Protein AF-M0B2T7-F1 (afdb_monomer)

Radius of g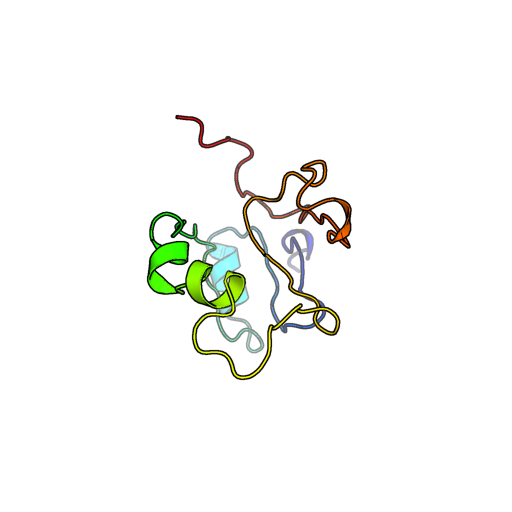yration: 21.01 Å; Cα contacts (8 Å, |Δi|>4): 49; chains: 1; bounding box: 55×37×48 Å

Structure (mmCIF, N/CA/C/O backbone):
data_AF-M0B2T7-F1
#
_entry.id   AF-M0B2T7-F1
#
loop_
_atom_site.group_PDB
_atom_site.id
_atom_site.type_symbol
_atom_site.label_atom_id
_atom_site.label_alt_id
_atom_site.label_comp_id
_atom_site.label_asym_id
_atom_site.label_entity_id
_atom_site.label_seq_id
_atom_site.pdbx_PDB_ins_code
_atom_site.Cartn_x
_atom_site.Cartn_y
_atom_site.Cartn_z
_atom_site.occupancy
_atom_site.B_iso_or_equiv
_atom_site.auth_seq_id
_atom_site.auth_comp_id
_atom_site.auth_asym_id
_atom_site.auth_atom_id
_atom_site.pdbx_PDB_model_num
ATOM 1 N N . MET A 1 1 ? -26.758 -2.356 21.563 1.00 39.41 1 MET A N 1
ATOM 2 C CA . MET A 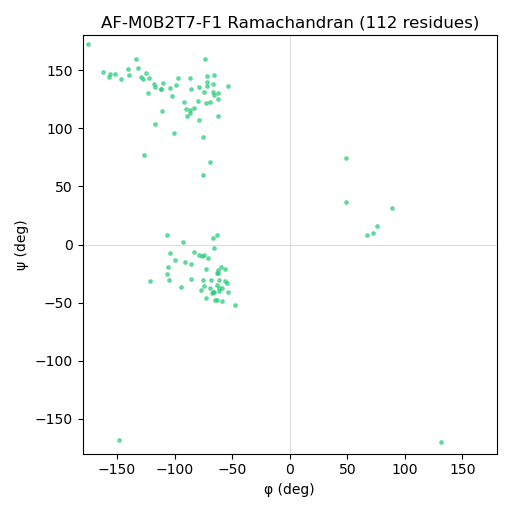1 1 ? -26.258 -2.895 20.285 1.00 39.41 1 MET A CA 1
ATOM 3 C C . MET A 1 1 ? -25.496 -1.759 19.635 1.00 39.41 1 MET A C 1
ATOM 5 O O . MET A 1 1 ? -26.128 -0.770 19.292 1.00 39.41 1 MET A O 1
ATOM 9 N N . LEU A 1 2 ? -24.162 -1.816 19.632 1.00 44.12 2 LEU A N 1
ATOM 10 C CA . LEU A 1 2 ? -23.356 -0.845 18.888 1.00 44.12 2 LEU A CA 1
ATOM 11 C C . LEU A 1 2 ? -23.725 -1.011 17.414 1.00 44.12 2 LEU A C 1
ATOM 13 O O . LEU A 1 2 ? -23.732 -2.147 16.934 1.00 44.12 2 LEU A O 1
ATOM 17 N N . SER A 1 3 ? -24.129 0.065 16.735 1.00 42.06 3 SER A N 1
ATOM 18 C CA . SER A 1 3 ? -24.291 -0.037 15.291 1.00 42.06 3 SER A CA 1
ATOM 19 C C . SER A 1 3 ? -22.904 -0.257 14.695 1.00 42.06 3 SER A C 1
ATOM 21 O O . SER A 1 3 ? -21.913 0.323 15.139 1.00 42.06 3 SER A O 1
ATOM 23 N N . LEU A 1 4 ? -22.826 -1.158 13.720 1.00 46.94 4 LEU A N 1
ATOM 24 C CA . LEU A 1 4 ? -21.609 -1.440 12.958 1.00 46.94 4 LEU A CA 1
ATOM 25 C C . LEU A 1 4 ? -21.175 -0.247 12.086 1.00 46.94 4 LEU A C 1
ATOM 27 O O . LEU A 1 4 ? -20.191 -0.358 11.367 1.00 46.94 4 LEU A O 1
ATOM 31 N N . ASP A 1 5 ? -21.853 0.899 12.197 1.00 45.59 5 ASP A N 1
ATOM 32 C CA . ASP A 1 5 ? -21.568 2.142 11.474 1.00 45.59 5 ASP A CA 1
ATOM 33 C C . ASP A 1 5 ? -20.212 2.769 11.859 1.00 45.59 5 ASP A C 1
ATOM 35 O O . ASP A 1 5 ? -19.822 3.783 11.293 1.00 45.59 5 ASP A O 1
ATOM 39 N N . ALA A 1 6 ? -19.490 2.182 12.821 1.00 52.50 6 ALA A N 1
ATOM 40 C CA . ALA A 1 6 ? -18.137 2.581 13.200 1.00 52.50 6 ALA A CA 1
ATOM 41 C C . ALA A 1 6 ? -17.029 1.838 12.424 1.00 52.50 6 ALA A C 1
ATOM 43 O O . ALA A 1 6 ? -15.872 2.255 12.464 1.00 52.50 6 ALA A O 1
ATOM 44 N N . LEU A 1 7 ? -17.344 0.733 11.733 1.00 56.00 7 LEU A N 1
ATOM 45 C CA . LEU A 1 7 ? -16.354 -0.012 10.953 1.00 56.00 7 LEU A CA 1
ATOM 46 C C . LEU A 1 7 ? -16.195 0.643 9.577 1.00 56.00 7 LEU A C 1
ATOM 48 O O . LEU A 1 7 ? -17.148 0.688 8.803 1.00 56.00 7 LEU A O 1
ATOM 52 N N . VAL A 1 8 ? -14.996 1.139 9.268 1.00 68.94 8 VAL A N 1
ATOM 53 C CA . VAL A 1 8 ? -14.737 1.807 7.982 1.00 68.94 8 VAL A CA 1
ATOM 54 C C . VAL A 1 8 ? -14.369 0.785 6.904 1.00 68.94 8 VAL A C 1
ATOM 56 O O . VAL A 1 8 ? -14.715 0.969 5.739 1.00 68.94 8 VAL A O 1
ATOM 59 N N . GLY A 1 9 ? -13.759 -0.342 7.283 1.00 76.75 9 GLY A N 1
ATOM 60 C CA . GLY A 1 9 ? -13.575 -1.471 6.377 1.00 76.75 9 GLY A CA 1
ATOM 61 C C . GLY A 1 9 ? -12.955 -2.707 7.022 1.00 76.75 9 GLY A C 1
ATOM 62 O O . GLY A 1 9 ? -12.510 -2.695 8.171 1.00 76.75 9 GLY A O 1
ATOM 63 N N . GLN A 1 10 ? -12.931 -3.794 6.255 1.00 83.25 10 GLN A N 1
ATOM 64 C CA . GLN A 1 10 ? -12.277 -5.051 6.607 1.00 83.25 10 GLN A CA 1
ATOM 65 C C . GLN A 1 10 ? -11.415 -5.532 5.444 1.00 83.25 10 GLN A C 1
ATOM 67 O O . GLN A 1 10 ? -11.715 -5.245 4.285 1.00 83.25 10 GLN A O 1
ATOM 72 N N . PHE A 1 11 ? -10.361 -6.279 5.749 1.00 82.94 11 PHE A N 1
ATOM 73 C CA . PHE A 1 11 ? -9.574 -6.951 4.725 1.00 82.94 11 PHE A CA 1
ATOM 74 C C . PHE A 1 11 ? -10.218 -8.301 4.389 1.00 82.94 11 PHE A C 1
ATOM 76 O O . PHE A 1 11 ? -10.541 -9.074 5.284 1.00 82.94 11 PHE A O 1
ATOM 83 N N . ASP A 1 12 ? -10.357 -8.620 3.101 1.00 84.25 12 ASP A N 1
ATOM 84 C CA . ASP A 1 12 ? -10.950 -9.900 2.677 1.00 84.25 12 ASP A CA 1
ATOM 85 C C . ASP A 1 12 ? -10.062 -11.108 3.014 1.00 84.25 12 ASP A C 1
ATOM 87 O O . ASP A 1 12 ? -10.548 -12.214 3.245 1.00 84.25 12 ASP A O 1
ATOM 91 N N . VAL A 1 13 ? -8.742 -10.902 3.015 1.00 90.12 13 VAL A N 1
ATOM 92 C CA . VAL A 1 13 ? -7.744 -11.976 3.162 1.00 90.12 13 VAL A CA 1
ATOM 93 C C . VAL A 1 13 ? -7.105 -11.984 4.550 1.00 90.12 13 VAL A C 1
ATOM 95 O O . VAL A 1 13 ? -6.704 -13.037 5.044 1.00 90.12 13 VAL A O 1
ATOM 98 N N . LEU A 1 14 ? -6.994 -10.818 5.189 1.00 87.44 14 LEU A N 1
ATOM 99 C CA . LEU A 1 14 ? -6.403 -10.694 6.517 1.00 87.44 14 LEU A CA 1
ATOM 100 C C . LEU A 1 14 ? -7.522 -10.644 7.560 1.00 87.44 14 LEU A C 1
ATOM 102 O O . LEU A 1 14 ? -8.488 -9.918 7.352 1.00 87.44 14 LEU A O 1
ATOM 106 N N . PRO A 1 15 ? -7.398 -11.343 8.703 1.00 91.38 15 PRO A N 1
ATOM 107 C CA . PRO A 1 15 ? -8.366 -11.266 9.796 1.00 91.38 15 PRO A CA 1
ATOM 108 C C . PRO A 1 15 ? -8.191 -9.947 10.567 1.00 91.38 15 PRO A C 1
ATOM 110 O O . PRO A 1 15 ? -7.848 -9.933 11.749 1.00 91.38 15 PRO A O 1
ATOM 113 N N . MET A 1 16 ? -8.349 -8.830 9.860 1.00 88.75 16 MET A N 1
ATOM 114 C CA . MET A 1 16 ? -8.135 -7.475 10.341 1.00 88.75 16 MET A CA 1
ATOM 115 C C . MET A 1 16 ? -9.226 -6.560 9.793 1.00 88.75 16 MET A C 1
ATOM 117 O O . MET A 1 16 ? -9.682 -6.706 8.657 1.00 88.75 16 MET A O 1
ATOM 121 N N . ALA A 1 17 ? -9.596 -5.578 10.601 1.00 87.94 17 ALA A N 1
ATOM 122 C CA . ALA A 1 17 ? -10.506 -4.511 10.230 1.00 87.94 17 ALA A CA 1
ATOM 123 C C . ALA A 1 17 ? -9.939 -3.168 10.685 1.00 87.94 17 ALA A C 1
ATOM 125 O O . ALA A 1 17 ? -9.085 -3.121 11.574 1.00 87.94 17 ALA A O 1
ATOM 126 N N . TYR A 1 18 ? -10.415 -2.089 10.072 1.00 85.00 18 TYR A N 1
ATOM 127 C CA . TYR A 1 18 ? -10.056 -0.721 10.421 1.00 85.00 18 TYR A CA 1
ATOM 128 C C . TYR A 1 18 ? -11.316 0.125 10.619 1.00 85.00 18 TYR A C 1
ATOM 130 O O . TYR A 1 18 ? -12.348 -0.072 9.971 1.00 85.00 18 TYR A O 1
ATOM 138 N N . ALA A 1 19 ? -11.244 1.041 11.578 1.00 84.81 19 ALA A N 1
ATOM 139 C CA . ALA A 1 19 ? -12.388 1.782 12.082 1.00 84.81 19 ALA A CA 1
ATOM 140 C C . ALA A 1 19 ? -11.935 3.103 12.710 1.00 84.81 19 ALA A C 1
ATOM 142 O O . ALA A 1 19 ? -10.882 3.152 13.348 1.00 84.81 19 ALA A O 1
ATOM 143 N N . GLU A 1 20 ? -12.758 4.143 12.591 1.00 84.88 20 GLU A N 1
ATOM 144 C CA . GLU A 1 20 ? -12.641 5.328 13.438 1.00 84.88 20 GLU A CA 1
ATOM 145 C C . GLU A 1 20 ? -13.442 5.089 14.718 1.00 84.88 20 GLU A C 1
ATOM 147 O O . GLU A 1 20 ? -14.663 4.930 14.691 1.00 84.88 20 GLU A O 1
ATOM 152 N N . LEU A 1 21 ? -12.753 5.039 15.857 1.00 83.75 21 LEU A N 1
ATOM 153 C CA . LEU A 1 21 ? -13.358 4.737 17.150 1.00 83.75 21 LEU A CA 1
ATOM 154 C C . LEU A 1 21 ? -13.000 5.809 18.175 1.00 83.75 21 LEU A C 1
ATOM 156 O O . LEU A 1 21 ? -11.873 6.295 18.23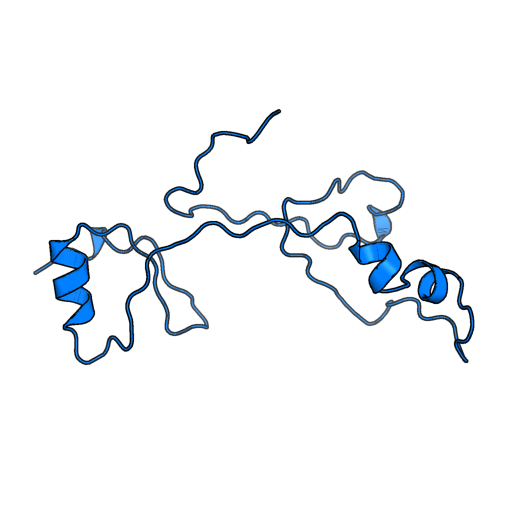6 1.00 83.75 21 LEU A O 1
ATOM 160 N N . THR A 1 22 ? -13.957 6.135 19.041 1.00 87.81 22 THR A N 1
ATOM 161 C CA . THR A 1 22 ? -13.675 6.922 20.247 1.00 87.81 22 THR A CA 1
ATOM 162 C C . THR A 1 22 ? -12.939 6.063 21.278 1.00 87.81 22 THR A C 1
ATOM 164 O O . THR A 1 22 ? -13.035 4.837 21.253 1.00 87.81 22 THR A O 1
ATOM 167 N N . GLY A 1 23 ? -12.254 6.692 22.240 1.00 89.38 23 GLY A N 1
ATOM 168 C CA . GLY A 1 23 ? -11.547 5.983 23.321 1.00 89.38 23 GLY A CA 1
ATOM 169 C C . GLY A 1 23 ? -12.380 4.885 24.011 1.00 89.38 23 GLY A C 1
ATOM 170 O O . GLY A 1 23 ? -11.945 3.735 24.035 1.00 89.38 23 GLY A O 1
ATOM 171 N N . PRO A 1 24 ? -13.611 5.169 24.481 1.00 92.88 24 PRO A N 1
ATOM 172 C CA . PRO A 1 24 ? -14.465 4.144 25.092 1.00 92.88 24 PRO A CA 1
ATOM 173 C C . PRO A 1 24 ? -14.839 2.984 24.152 1.00 92.88 24 PRO A C 1
ATOM 175 O O . PRO A 1 24 ? -15.032 1.849 24.597 1.00 92.88 24 PRO A O 1
ATOM 178 N N . LEU A 1 25 ? -14.946 3.241 22.844 1.00 90.44 25 LEU A N 1
ATOM 179 C CA . LEU A 1 25 ? -15.215 2.194 21.856 1.00 90.44 25 LEU A CA 1
ATOM 180 C C . LEU A 1 25 ? -13.983 1.324 21.603 1.00 90.44 25 LEU A C 1
ATOM 182 O O . LEU A 1 25 ? -14.135 0.113 21.460 1.00 90.44 25 LEU A O 1
ATOM 186 N N . ILE A 1 26 ? -12.781 1.907 21.620 1.00 90.88 26 ILE A N 1
ATOM 187 C CA . ILE A 1 26 ? -11.519 1.156 21.551 1.00 90.88 26 ILE A CA 1
ATOM 188 C C . ILE A 1 26 ? -11.433 0.169 22.717 1.00 90.88 26 ILE A C 1
ATOM 190 O O . ILE A 1 26 ? -11.186 -1.014 22.493 1.00 90.88 26 ILE A O 1
ATOM 194 N N . GLU A 1 27 ? -11.701 0.622 23.945 1.00 94.31 27 GLU A N 1
ATOM 195 C CA . GLU A 1 27 ? -11.703 -0.246 25.132 1.00 94.31 27 GLU A CA 1
ATOM 196 C C . GLU A 1 27 ? -12.749 -1.363 25.025 1.00 94.31 27 GLU A C 1
ATOM 198 O O . GLU A 1 27 ? -12.478 -2.513 25.372 1.00 94.31 27 GLU A O 1
ATOM 203 N N . THR A 1 28 ? -13.931 -1.043 24.491 1.00 94.19 28 THR A N 1
ATOM 204 C CA . THR A 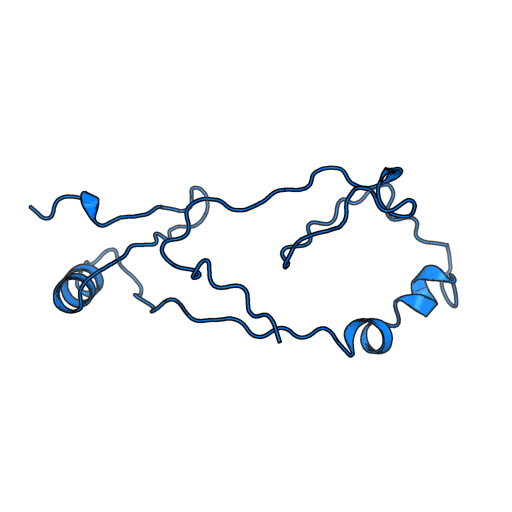1 28 ? -15.000 -2.026 24.274 1.00 94.19 28 THR A CA 1
ATOM 205 C C . THR A 1 28 ? -14.577 -3.111 23.282 1.00 94.19 28 THR A C 1
ATOM 207 O O . THR A 1 28 ? -14.753 -4.293 23.571 1.00 94.19 28 THR A O 1
ATOM 210 N N . VAL A 1 29 ? -14.010 -2.726 22.133 1.00 92.56 29 VAL A N 1
ATOM 211 C CA . VAL A 1 29 ? -13.545 -3.662 21.092 1.00 92.56 29 VAL A CA 1
ATOM 212 C C . VAL A 1 29 ? -12.360 -4.490 21.588 1.00 92.56 29 VAL A C 1
ATOM 214 O O . VAL A 1 29 ? -12.326 -5.699 21.378 1.00 92.56 29 VAL A O 1
ATOM 217 N N . ALA A 1 30 ? -11.420 -3.873 22.307 1.00 94.12 30 ALA A N 1
ATOM 218 C CA . ALA A 1 30 ? -10.279 -4.569 22.902 1.00 94.12 30 ALA A CA 1
ATOM 219 C C . ALA A 1 30 ? -10.692 -5.624 23.948 1.00 94.12 30 ALA A C 1
ATOM 221 O O . ALA A 1 30 ? -9.923 -6.539 24.229 1.00 94.12 30 ALA A O 1
ATOM 222 N N . GLY A 1 31 ? -11.896 -5.507 24.520 1.00 96.19 31 GLY A N 1
ATOM 223 C CA . GLY A 1 31 ? -12.459 -6.476 25.459 1.00 96.19 31 GLY A CA 1
ATOM 224 C C . GLY A 1 31 ? -13.135 -7.692 24.815 1.00 96.19 31 GLY A C 1
ATOM 225 O O . GLY A 1 31 ? -13.551 -8.596 25.543 1.00 96.19 31 GLY A O 1
ATOM 226 N N . TRP A 1 32 ? -13.290 -7.738 23.488 1.00 95.56 32 TRP A N 1
ATOM 227 C CA . TRP A 1 32 ? -13.904 -8.882 22.807 1.00 95.56 32 TRP A CA 1
ATOM 228 C C . TRP A 1 32 ? -12.971 -10.091 22.814 1.00 95.56 32 TRP A C 1
ATOM 230 O O . TRP A 1 32 ? -11.786 -9.975 22.512 1.00 95.56 32 TRP A O 1
ATOM 240 N N . SER A 1 33 ? -13.512 -11.275 23.105 1.00 97.12 33 SER A N 1
ATOM 241 C CA . SER A 1 33 ? -12.728 -12.517 23.166 1.00 97.12 33 SER A CA 1
ATOM 242 C C . SER A 1 33 ? -12.072 -12.899 21.836 1.00 97.12 33 SER A C 1
ATOM 244 O O . SER A 1 33 ? -11.069 -13.609 21.809 1.00 97.12 33 SER A O 1
ATOM 246 N N . GLU A 1 34 ? -12.642 -12.424 20.736 1.00 93.81 34 GLU A N 1
ATOM 247 C CA . GLU A 1 34 ? -12.225 -12.655 19.361 1.00 93.81 34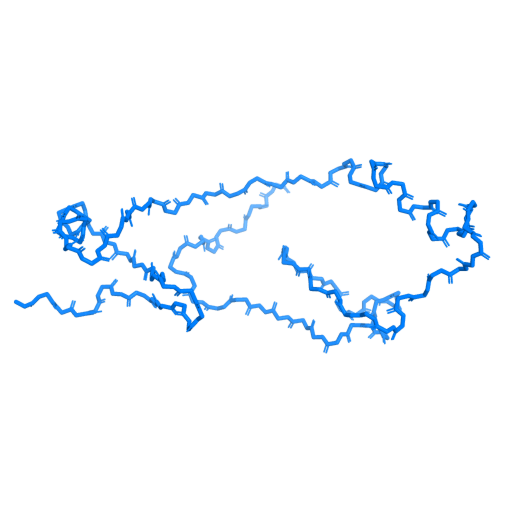 GLU A CA 1
ATOM 248 C C . GLU A 1 34 ? -11.145 -11.662 18.903 1.00 93.81 34 GLU A C 1
ATOM 250 O O . GLU A 1 34 ? -10.467 -11.906 17.902 1.00 93.81 34 GLU A O 1
ATOM 255 N N . VAL A 1 35 ? -10.960 -10.549 19.622 1.00 95.00 35 VAL A N 1
ATOM 256 C CA . VAL A 1 35 ? -9.992 -9.506 19.271 1.00 95.00 35 VAL A CA 1
ATOM 257 C C . VAL A 1 35 ? -8.655 -9.806 19.931 1.00 95.00 35 VAL A C 1
ATOM 259 O O . VAL A 1 35 ? -8.507 -9.804 21.149 1.00 95.00 35 VAL A O 1
ATOM 262 N N . ARG A 1 36 ? -7.636 -10.040 19.100 1.00 95.81 36 ARG A N 1
ATOM 263 C CA . ARG A 1 36 ? -6.275 -10.310 19.578 1.00 95.81 36 ARG A CA 1
ATOM 264 C C . ARG A 1 36 ? -5.539 -9.048 20.027 1.00 95.81 36 ARG A C 1
ATOM 266 O O . ARG A 1 36 ? -4.743 -9.111 20.959 1.00 95.81 36 ARG A O 1
ATOM 273 N N . TYR A 1 37 ? -5.717 -7.945 19.306 1.00 93.94 37 TYR A N 1
ATOM 274 C CA . TYR A 1 37 ? -4.995 -6.696 19.529 1.00 93.94 37 TYR A CA 1
ATOM 275 C C . TYR A 1 37 ? -5.718 -5.532 18.847 1.00 93.94 37 TYR A C 1
ATOM 277 O O . TYR A 1 37 ? -6.326 -5.718 17.794 1.00 93.94 37 TYR A O 1
ATOM 285 N N . VAL A 1 38 ? -5.608 -4.339 19.433 1.00 92.62 38 VAL A N 1
ATOM 286 C CA . VAL A 1 38 ? -6.034 -3.072 18.830 1.00 92.62 38 VAL A CA 1
ATOM 287 C C . VAL A 1 38 ? -4.824 -2.143 18.790 1.00 92.62 38 VAL A C 1
ATOM 289 O O . VAL A 1 38 ? -4.138 -1.982 19.799 1.00 92.62 38 VAL A O 1
ATOM 292 N N . SER A 1 39 ? -4.565 -1.543 17.629 1.00 90.38 39 SER A N 1
ATOM 293 C CA . SER A 1 39 ? -3.481 -0.581 17.423 1.00 90.38 39 SER A CA 1
ATOM 294 C C . SER A 1 39 ? -4.019 0.721 16.858 1.00 90.38 39 SER A C 1
ATOM 296 O O . SER A 1 39 ? -4.974 0.706 16.083 1.00 90.38 39 SER A O 1
ATOM 298 N N . ALA A 1 40 ? -3.382 1.831 17.221 1.00 86.00 40 ALA A N 1
ATOM 299 C CA . ALA A 1 40 ? -3.601 3.090 16.528 1.00 86.00 40 ALA A CA 1
ATOM 300 C C . ALA A 1 40 ? -2.954 3.029 15.137 1.00 86.00 40 ALA A C 1
ATOM 302 O O . ALA A 1 40 ? -1.889 2.432 14.973 1.00 86.00 40 ALA A O 1
ATOM 303 N N . ASN A 1 41 ? -3.586 3.671 14.153 1.00 82.75 41 ASN A N 1
ATOM 304 C CA . ASN A 1 41 ? -2.920 3.937 12.884 1.00 82.75 41 ASN A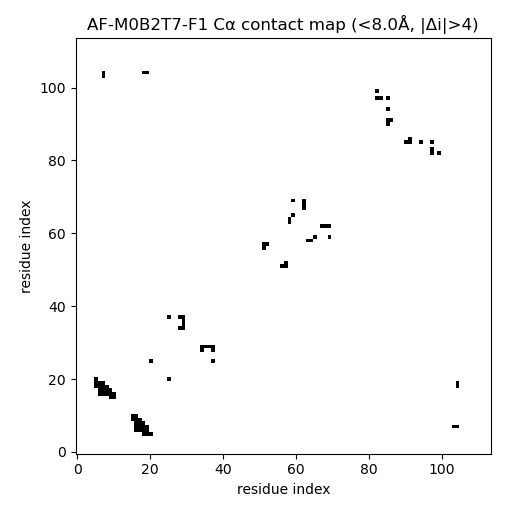 CA 1
ATOM 305 C C . ASN A 1 41 ? -1.754 4.911 13.123 1.00 82.75 41 ASN A C 1
ATOM 307 O O . ASN A 1 41 ? -1.848 5.780 13.994 1.00 82.75 41 ASN A O 1
ATOM 311 N N . TYR A 1 42 ? -0.667 4.763 12.375 1.00 77.75 42 TYR A N 1
ATOM 312 C CA . TYR A 1 42 ? 0.511 5.616 12.503 1.00 77.75 42 TYR A CA 1
ATOM 313 C C . TYR A 1 42 ? 1.091 5.942 11.130 1.00 77.75 42 TYR A C 1
ATOM 315 O O . TYR A 1 42 ? 0.957 5.168 10.182 1.00 77.75 42 TYR A O 1
ATOM 323 N N . GLU A 1 43 ? 1.721 7.109 11.032 1.00 78.50 43 GLU A N 1
ATOM 324 C CA . GLU A 1 43 ? 2.392 7.545 9.813 1.00 78.50 43 GLU A CA 1
ATOM 325 C C . GLU A 1 43 ? 3.670 6.734 9.586 1.00 78.50 43 GLU A C 1
ATOM 327 O O . GLU A 1 43 ? 4.411 6.426 10.522 1.00 78.50 43 GLU A O 1
ATOM 332 N N . LEU A 1 44 ? 3.911 6.377 8.325 1.00 78.12 44 LEU A N 1
ATOM 333 C CA . LEU A 1 44 ? 5.136 5.719 7.889 1.00 78.12 44 LEU A CA 1
ATOM 334 C C . LEU A 1 44 ? 6.100 6.759 7.320 1.00 78.12 44 LEU A C 1
ATOM 336 O O . LEU A 1 44 ? 5.685 7.697 6.643 1.00 78.12 44 LEU A O 1
ATOM 340 N N . GLU A 1 45 ? 7.391 6.569 7.575 1.00 76.50 45 GLU A N 1
ATOM 341 C CA . GLU A 1 45 ? 8.448 7.436 7.056 1.00 76.50 45 GLU A CA 1
ATOM 342 C C . GLU A 1 45 ? 8.907 6.981 5.664 1.00 76.50 45 GLU A C 1
ATOM 344 O O . GLU A 1 45 ? 9.011 5.785 5.379 1.00 76.50 45 GLU A O 1
ATOM 349 N N . TYR A 1 46 ? 9.218 7.947 4.796 1.00 72.81 46 TYR A N 1
ATOM 350 C CA . TYR A 1 46 ? 9.832 7.679 3.497 1.00 72.81 46 TYR A CA 1
ATOM 351 C C . TYR A 1 46 ? 11.335 7.425 3.645 1.00 72.81 46 TYR A C 1
ATOM 353 O O . TYR A 1 46 ? 12.052 8.187 4.294 1.00 72.81 46 TYR A O 1
ATOM 361 N N . HIS A 1 47 ? 11.834 6.400 2.956 1.00 72.06 47 HIS A N 1
ATOM 362 C CA . HIS A 1 47 ? 13.259 6.071 2.896 1.00 72.06 47 HIS A CA 1
ATOM 363 C C . HIS A 1 47 ? 13.711 5.969 1.431 1.00 72.06 47 HIS A C 1
ATOM 365 O O . HIS A 1 47 ? 13.843 4.868 0.901 1.00 72.06 47 HIS A O 1
ATOM 371 N N . ASN A 1 48 ? 13.906 7.112 0.760 1.00 69.69 48 ASN A N 1
ATOM 372 C CA . ASN A 1 48 ? 14.118 7.147 -0.698 1.00 69.69 48 ASN A CA 1
ATOM 373 C C . ASN A 1 48 ? 15.551 7.453 -1.173 1.00 69.69 48 ASN A C 1
ATOM 375 O O . ASN A 1 48 ? 15.914 7.018 -2.265 1.00 69.69 48 ASN A O 1
ATOM 379 N N . ASP A 1 49 ? 16.386 8.144 -0.395 1.00 65.81 49 ASP A N 1
ATOM 380 C CA . ASP A 1 49 ? 17.593 8.764 -0.975 1.00 65.81 49 ASP A CA 1
ATOM 381 C C . ASP A 1 49 ? 18.738 7.780 -1.296 1.00 65.81 49 ASP A C 1
ATOM 383 O O . ASP A 1 49 ? 19.443 7.962 -2.291 1.00 65.81 49 ASP A O 1
ATOM 387 N N . ASP A 1 50 ? 18.884 6.685 -0.542 1.00 69.00 50 ASP A N 1
ATOM 388 C CA . ASP A 1 50 ? 20.051 5.789 -0.664 1.00 69.00 50 ASP A CA 1
ATOM 389 C C . ASP A 1 50 ? 19.766 4.468 -1.406 1.00 69.00 50 ASP A C 1
ATOM 391 O O . ASP A 1 50 ? 20.681 3.721 -1.774 1.00 69.00 50 ASP A O 1
ATOM 395 N N . ALA A 1 51 ? 18.496 4.187 -1.720 1.00 75.69 51 ALA A N 1
ATOM 396 C CA . ALA A 1 51 ? 18.057 2.863 -2.165 1.00 75.69 51 ALA A CA 1
ATOM 397 C C . ALA A 1 51 ? 18.767 2.380 -3.440 1.00 75.69 51 ALA A C 1
ATOM 399 O O . ALA A 1 51 ? 19.105 1.201 -3.567 1.00 75.69 51 ALA A O 1
ATOM 400 N N . ARG A 1 52 ? 19.041 3.272 -4.401 1.00 78.25 52 ARG A N 1
ATOM 401 C CA . ARG A 1 52 ? 19.694 2.891 -5.668 1.00 78.25 52 ARG A CA 1
ATOM 402 C C . ARG A 1 52 ? 21.160 2.494 -5.473 1.00 78.25 52 ARG A C 1
ATOM 404 O O . ARG A 1 52 ? 21.632 1.576 -6.152 1.00 78.25 52 ARG A O 1
ATOM 411 N N . ALA A 1 53 ? 21.868 3.182 -4.577 1.00 78.19 53 ALA A N 1
ATOM 412 C CA . ALA A 1 53 ? 23.256 2.877 -4.250 1.00 78.19 53 ALA A CA 1
ATOM 413 C C . ALA A 1 53 ? 23.343 1.585 -3.426 1.00 78.19 53 ALA A C 1
ATOM 415 O O . ALA A 1 53 ? 24.108 0.682 -3.785 1.00 78.19 53 ALA A O 1
ATOM 416 N N . ASP A 1 54 ? 22.492 1.453 -2.410 1.00 81.00 54 ASP A N 1
ATOM 417 C CA . ASP A 1 54 ? 22.475 0.310 -1.493 1.00 81.00 54 ASP A CA 1
ATOM 418 C C . ASP A 1 54 ? 22.082 -0.997 -2.185 1.00 81.00 54 ASP A C 1
ATOM 420 O O . ASP A 1 54 ? 22.705 -2.041 -1.977 1.00 81.00 54 ASP A O 1
ATOM 424 N N . THR A 1 55 ? 21.096 -0.943 -3.083 1.00 77.38 55 THR A N 1
ATOM 425 C CA . THR A 1 55 ? 20.660 -2.116 -3.863 1.00 77.38 55 THR A CA 1
ATOM 426 C C . THR A 1 55 ? 21.577 -2.430 -5.043 1.00 77.38 55 THR A C 1
ATOM 428 O O . THR A 1 55 ? 21.412 -3.467 -5.688 1.00 77.38 55 THR A O 1
ATOM 431 N N . ARG A 1 56 ? 22.538 -1.546 -5.359 1.00 81.06 56 ARG A N 1
ATOM 432 C CA . ARG A 1 56 ? 23.394 -1.629 -6.556 1.00 81.06 56 ARG A CA 1
ATOM 433 C C . ARG A 1 56 ? 22.587 -1.862 -7.837 1.00 81.06 56 ARG A C 1
ATOM 435 O O . ARG A 1 56 ? 23.044 -2.556 -8.749 1.00 81.06 56 ARG A O 1
ATOM 442 N N . ALA A 1 57 ? 21.401 -1.259 -7.935 1.00 80.44 57 ALA A N 1
ATOM 443 C CA . ALA A 1 57 ? 20.485 -1.469 -9.057 1.00 80.44 57 ALA A CA 1
ATOM 444 C C . ALA A 1 57 ? 21.148 -1.190 -10.421 1.00 80.44 57 ALA A C 1
ATOM 446 O O . ALA A 1 57 ? 20.878 -1.885 -11.398 1.00 80.44 57 ALA A O 1
ATOM 447 N N . GLY A 1 58 ? 22.084 -0.234 -10.480 1.00 79.38 58 GLY A N 1
ATOM 448 C CA . GLY A 1 58 ? 22.861 0.055 -11.688 1.00 79.38 58 GLY A CA 1
ATOM 449 C C . GLY A 1 58 ? 23.745 -1.107 -12.160 1.00 79.38 58 GLY A C 1
ATOM 450 O O . GLY A 1 58 ? 23.873 -1.319 -13.361 1.00 79.38 58 GLY A O 1
ATOM 451 N N . THR A 1 59 ? 24.316 -1.898 -11.247 1.00 80.81 59 THR A N 1
ATOM 452 C CA . THR A 1 59 ? 25.132 -3.077 -11.591 1.00 80.81 59 THR A CA 1
ATOM 453 C C . THR A 1 59 ? 24.276 -4.165 -12.234 1.00 80.81 59 THR A C 1
ATOM 455 O O . THR A 1 59 ? 24.683 -4.744 -13.240 1.00 80.81 59 THR A O 1
ATOM 458 N N . VAL A 1 60 ? 23.074 -4.392 -11.694 1.00 78.56 60 VAL A N 1
ATOM 459 C CA . VAL A 1 60 ? 22.101 -5.344 -12.248 1.00 78.56 60 VAL A CA 1
ATOM 460 C C . VAL A 1 60 ? 21.621 -4.883 -13.624 1.00 78.56 60 VAL A C 1
ATOM 462 O O . VAL A 1 60 ? 21.657 -5.666 -14.570 1.00 78.56 60 VAL A O 1
ATOM 465 N N . GLN A 1 61 ? 21.248 -3.606 -13.763 1.00 76.81 61 GLN A N 1
ATOM 466 C CA . GLN A 1 61 ? 20.824 -3.027 -15.045 1.00 76.81 61 GLN A CA 1
ATOM 467 C C . GLN A 1 61 ? 21.929 -3.083 -16.109 1.00 76.81 61 GLN A C 1
ATOM 469 O O . GLN A 1 61 ? 21.647 -3.356 -17.272 1.00 76.81 61 GLN A O 1
ATOM 474 N N . ALA A 1 62 ? 23.188 -2.871 -15.717 1.00 81.88 62 ALA A N 1
ATOM 475 C CA . ALA A 1 62 ? 24.335 -2.954 -16.619 1.00 81.88 62 ALA A CA 1
ATOM 476 C C . ALA A 1 62 ? 24.725 -4.397 -16.997 1.00 81.88 62 ALA A C 1
ATOM 478 O O . ALA A 1 62 ? 25.586 -4.584 -17.854 1.00 81.88 62 ALA A O 1
ATOM 479 N N . GLY A 1 63 ? 24.138 -5.418 -16.360 1.00 79.19 63 GLY A N 1
ATOM 480 C CA . GLY A 1 63 ? 24.516 -6.817 -16.584 1.00 79.19 63 GLY A CA 1
ATOM 481 C C . GLY A 1 63 ? 25.873 -7.202 -15.979 1.00 79.19 63 GLY A C 1
ATOM 482 O O . GLY A 1 63 ? 26.399 -8.276 -16.269 1.00 79.19 63 GLY A O 1
ATOM 483 N N . THR A 1 64 ? 26.476 -6.338 -15.160 1.00 80.50 64 THR A N 1
ATOM 484 C CA . THR A 1 64 ? 27.851 -6.512 -14.680 1.00 80.50 64 THR A CA 1
ATOM 485 C C . THR A 1 64 ? 27.928 -7.626 -13.639 1.00 80.50 64 THR A C 1
ATOM 487 O O . THR A 1 64 ? 27.308 -7.542 -12.583 1.00 80.50 64 THR A O 1
ATOM 490 N N . GLY A 1 65 ? 28.744 -8.650 -13.906 1.00 79.56 65 GLY A N 1
ATOM 491 C CA . GLY A 1 65 ? 28.944 -9.774 -12.983 1.00 79.56 65 GLY A CA 1
ATOM 492 C C . GLY A 1 65 ? 27.787 -10.775 -12.952 1.00 79.56 65 GLY A C 1
ATOM 493 O O . GLY A 1 65 ? 27.708 -11.571 -12.020 1.00 79.56 65 GLY A O 1
ATOM 494 N N . LEU A 1 66 ? 26.898 -10.733 -13.949 1.00 80.75 66 LEU A N 1
ATOM 495 C CA . LEU A 1 66 ? 25.810 -11.689 -14.115 1.00 80.75 66 LEU A CA 1
ATOM 496 C C . LEU A 1 66 ? 26.150 -12.673 -15.240 1.00 80.75 66 LEU A C 1
ATOM 498 O O . LEU A 1 66 ? 26.565 -12.257 -16.320 1.00 80.75 66 LEU A O 1
ATOM 502 N N . ASP A 1 67 ? 25.918 -13.968 -15.010 1.00 81.88 67 ASP A N 1
ATOM 503 C CA . ASP A 1 67 ? 26.097 -15.009 -16.038 1.00 81.88 67 ASP A CA 1
ATOM 504 C C . ASP A 1 67 ? 25.147 -14.811 -17.232 1.00 81.88 67 ASP A C 1
ATOM 506 O O . ASP A 1 67 ? 25.398 -15.277 -18.343 1.00 81.88 67 ASP A O 1
ATOM 510 N N . THR A 1 68 ? 24.018 -14.132 -17.013 1.00 80.94 68 THR A N 1
ATOM 511 C CA . THR A 1 68 ? 23.035 -13.765 -18.036 1.00 80.94 68 THR A CA 1
ATOM 512 C C . THR A 1 68 ? 22.304 -12.492 -17.612 1.00 80.94 68 THR A C 1
ATOM 514 O O . THR A 1 68 ? 22.073 -12.265 -16.425 1.00 80.94 68 THR A O 1
ATOM 517 N N . ALA A 1 69 ? 21.929 -11.655 -18.582 1.00 78.06 69 ALA A N 1
ATOM 518 C CA . ALA A 1 69 ? 21.131 -10.461 -18.329 1.00 78.06 69 ALA A CA 1
ATOM 519 C C . ALA A 1 69 ? 19.710 -10.829 -17.862 1.00 78.06 69 ALA A C 1
ATOM 521 O O . ALA A 1 69 ? 19.026 -11.629 -18.504 1.00 78.06 69 ALA A O 1
ATOM 522 N N . TYR A 1 70 ? 19.243 -10.213 -16.775 1.00 78.19 70 TYR A N 1
ATOM 523 C CA . TYR A 1 70 ? 17.871 -10.375 -16.293 1.00 78.19 70 TYR A CA 1
ATOM 524 C C . TYR A 1 70 ? 16.969 -9.295 -16.884 1.00 78.19 70 TYR A C 1
ATOM 526 O O . TYR A 1 70 ? 17.208 -8.107 -16.695 1.00 78.19 70 TYR A O 1
ATOM 534 N N . THR A 1 71 ? 15.909 -9.712 -17.576 1.00 76.94 71 THR A N 1
ATOM 535 C CA . THR A 1 71 ? 14.931 -8.797 -18.192 1.00 76.94 71 THR A CA 1
ATOM 536 C C . THR A 1 71 ? 13.657 -8.624 -17.369 1.00 76.94 71 THR A C 1
ATOM 538 O O . THR A 1 71 ? 12.853 -7.754 -17.674 1.00 76.94 71 THR A O 1
ATOM 541 N N . GLY A 1 72 ? 13.422 -9.480 -16.366 1.00 79.56 72 GLY A N 1
ATOM 542 C CA . GLY A 1 72 ? 12.183 -9.478 -15.577 1.00 79.56 72 GLY A CA 1
ATOM 543 C C . GLY A 1 72 ? 10.923 -9.879 -16.357 1.00 79.56 72 GLY A C 1
ATOM 544 O O . GLY A 1 72 ? 9.829 -9.797 -15.818 1.00 79.56 72 GLY A O 1
ATOM 545 N N . SER A 1 73 ? 11.053 -10.342 -17.606 1.00 83.44 7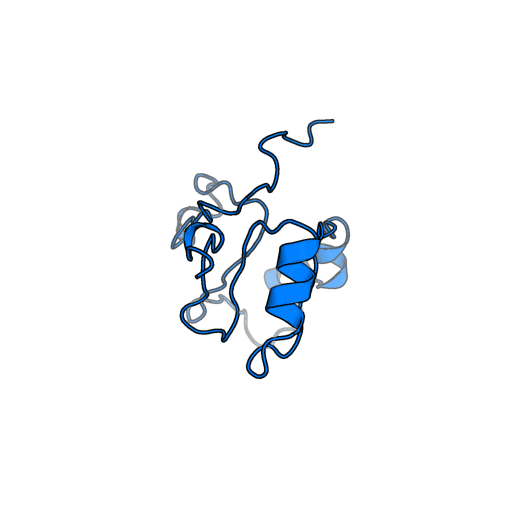3 SER A N 1
ATOM 546 C CA . SER A 1 73 ? 9.923 -10.589 -18.524 1.00 83.44 73 SER A CA 1
ATOM 547 C C . SER A 1 73 ? 8.877 -11.610 -18.048 1.00 83.44 73 SER A C 1
ATOM 549 O O . SER A 1 73 ? 7.757 -11.608 -18.552 1.00 83.44 73 SER A O 1
ATOM 551 N N . ASN A 1 74 ? 9.215 -12.470 -17.086 1.00 87.56 74 ASN A N 1
ATOM 552 C CA . ASN A 1 74 ? 8.321 -13.467 -16.491 1.00 87.56 74 ASN A CA 1
ATOM 553 C C . ASN A 1 74 ? 7.867 -13.115 -15.062 1.00 87.56 74 ASN A C 1
ATOM 555 O O . ASN A 1 74 ? 7.265 -13.958 -14.396 1.00 87.56 74 ASN A O 1
ATOM 559 N N . ALA A 1 75 ? 8.175 -11.911 -14.582 1.00 88.06 75 ALA A N 1
ATOM 560 C CA . ALA A 1 75 ? 7.832 -11.449 -13.247 1.00 88.06 75 ALA A CA 1
ATOM 561 C C . ALA A 1 75 ? 6.987 -10.174 -13.320 1.00 88.06 75 ALA A C 1
ATOM 563 O O . ALA A 1 75 ? 7.206 -9.300 -14.156 1.00 88.06 75 ALA A O 1
ATOM 564 N N . HIS A 1 76 ? 6.032 -10.062 -12.401 1.00 90.31 76 HIS A N 1
ATOM 565 C CA . HIS A 1 76 ? 5.317 -8.820 -12.147 1.00 90.31 76 HIS A CA 1
ATOM 566 C C . HIS A 1 76 ? 5.707 -8.304 -10.767 1.00 90.31 76 HIS A C 1
ATOM 568 O O . HIS A 1 76 ? 5.712 -9.065 -9.800 1.00 90.31 76 HIS A O 1
ATOM 574 N N . THR A 1 77 ? 6.003 -7.010 -10.690 1.00 89.94 77 THR A N 1
ATOM 575 C CA . THR A 1 77 ? 6.343 -6.324 -9.443 1.00 89.94 77 THR A CA 1
ATOM 576 C C . THR A 1 77 ? 5.227 -5.357 -9.092 1.00 89.94 77 THR A C 1
ATOM 578 O O . THR A 1 77 ? 4.767 -4.603 -9.949 1.00 89.94 77 THR A O 1
ATOM 581 N N . VAL A 1 78 ? 4.805 -5.375 -7.830 1.00 91.94 78 VAL A N 1
ATOM 582 C CA . VAL A 1 78 ? 3.893 -4.377 -7.268 1.00 91.94 78 VAL A CA 1
ATOM 583 C C . VAL A 1 78 ? 4.718 -3.414 -6.427 1.00 91.94 78 VAL A C 1
ATOM 585 O O . VAL A 1 78 ? 5.482 -3.850 -5.568 1.00 91.94 78 VAL A O 1
ATOM 588 N N . VAL A 1 79 ? 4.560 -2.118 -6.685 1.00 89.75 79 VAL A N 1
ATOM 589 C CA . VAL A 1 79 ? 5.181 -1.036 -5.915 1.00 89.75 79 VAL A CA 1
ATOM 590 C C . VAL A 1 79 ? 4.066 -0.323 -5.155 1.00 89.75 79 VAL A C 1
ATOM 592 O O . VAL A 1 79 ? 3.160 0.227 -5.776 1.00 89.75 79 VAL A O 1
ATOM 595 N N . ILE A 1 80 ? 4.098 -0.400 -3.822 1.00 88.31 80 ILE A N 1
ATOM 596 C CA . ILE A 1 80 ? 3.160 0.294 -2.929 1.00 88.31 80 ILE A CA 1
ATOM 597 C C . ILE A 1 80 ? 3.888 1.531 -2.416 1.00 88.31 80 ILE A C 1
ATOM 599 O O . ILE A 1 80 ? 4.689 1.437 -1.491 1.00 88.31 80 ILE A O 1
ATOM 603 N N . ASP A 1 81 ? 3.648 2.659 -3.070 1.00 85.94 81 ASP A N 1
ATOM 604 C CA . ASP A 1 81 ? 4.328 3.927 -2.810 1.00 85.94 81 ASP A CA 1
ATOM 605 C C . ASP A 1 81 ? 3.358 5.088 -3.102 1.00 85.94 81 ASP A C 1
ATOM 607 O O . ASP A 1 81 ? 2.161 4.888 -3.316 1.00 85.94 81 ASP A O 1
ATOM 611 N N . SER A 1 82 ? 3.890 6.299 -3.144 1.00 84.69 82 SER A N 1
ATOM 612 C CA . SER A 1 82 ? 3.243 7.559 -3.507 1.00 84.69 82 SER A CA 1
ATOM 613 C C . SER A 1 82 ? 2.589 7.582 -4.897 1.00 84.69 82 SER A C 1
ATOM 615 O O . SER A 1 82 ? 1.705 8.402 -5.141 1.00 84.69 82 SER A O 1
ATOM 617 N N . GLY A 1 83 ? 2.993 6.695 -5.809 1.00 87.12 83 GLY A N 1
ATOM 618 C CA . GLY A 1 83 ? 2.452 6.591 -7.165 1.00 87.12 83 GLY A CA 1
ATOM 619 C C . GLY A 1 83 ? 3.543 6.535 -8.234 1.00 87.12 83 GLY A C 1
ATOM 620 O O . GLY A 1 83 ? 4.723 6.362 -7.938 1.00 87.12 83 GLY A O 1
ATOM 621 N N . ILE A 1 84 ? 3.139 6.653 -9.501 1.00 89.50 84 ILE A N 1
ATOM 622 C CA . ILE A 1 84 ? 4.045 6.628 -10.657 1.00 89.50 84 ILE A CA 1
ATOM 623 C C . ILE A 1 84 ? 3.532 7.543 -11.775 1.00 89.50 84 ILE A C 1
ATOM 625 O O . ILE A 1 84 ? 2.326 7.592 -12.038 1.00 89.50 84 ILE A O 1
ATOM 629 N N . ASP A 1 85 ? 4.449 8.227 -12.465 1.00 92.00 85 ASP A N 1
ATOM 630 C CA . ASP A 1 85 ? 4.158 8.867 -13.750 1.00 92.00 85 ASP A CA 1
ATOM 631 C C . ASP A 1 85 ? 4.083 7.797 -14.847 1.00 92.00 85 ASP A C 1
ATOM 633 O O . ASP A 1 85 ? 5.085 7.382 -15.431 1.00 92.00 85 ASP A O 1
ATOM 637 N N . GLY A 1 86 ? 2.868 7.309 -15.095 1.00 90.06 86 GLY A N 1
ATOM 638 C CA . GLY A 1 86 ? 2.629 6.248 -16.069 1.00 90.06 86 GLY A CA 1
ATOM 639 C C . GLY A 1 86 ? 2.785 6.669 -17.531 1.00 90.06 86 GLY A C 1
ATOM 640 O O . GLY A 1 86 ? 2.805 5.789 -18.387 1.00 90.06 86 GLY A O 1
ATOM 641 N N . ALA A 1 87 ? 2.892 7.969 -17.821 1.00 92.06 87 ALA A N 1
ATOM 642 C CA . ALA A 1 87 ? 3.129 8.481 -19.172 1.00 92.06 87 ALA A CA 1
ATOM 643 C C . ALA A 1 87 ? 4.624 8.678 -19.471 1.00 92.06 87 ALA A C 1
ATOM 645 O O . ALA A 1 87 ? 4.987 9.162 -20.544 1.00 92.06 87 ALA A O 1
ATOM 646 N N . HIS A 1 88 ? 5.503 8.330 -18.526 1.00 93.19 88 HIS A N 1
ATOM 647 C CA . HIS A 1 88 ? 6.935 8.415 -18.743 1.00 93.19 88 HIS A CA 1
ATOM 648 C C . HIS A 1 88 ? 7.368 7.409 -19.832 1.00 93.19 88 HIS A C 1
ATOM 650 O O . HIS A 1 88 ? 7.077 6.217 -19.687 1.00 93.19 88 HIS A O 1
ATOM 656 N N . PRO A 1 89 ? 8.119 7.829 -20.872 1.00 94.38 89 PRO A N 1
ATOM 657 C CA . PRO A 1 89 ? 8.502 6.955 -21.990 1.00 94.38 89 PRO A CA 1
ATOM 658 C C . PRO A 1 89 ? 9.244 5.675 -21.575 1.00 94.38 89 PRO A C 1
ATOM 660 O O . PRO A 1 89 ? 9.102 4.636 -22.205 1.00 94.38 89 PRO A O 1
ATOM 663 N N . ASP A 1 90 ? 10.009 5.725 -20.481 1.00 89.31 90 ASP A N 1
ATOM 664 C CA . ASP A 1 90 ? 10.730 4.547 -19.966 1.00 89.31 90 ASP A CA 1
ATOM 665 C C . ASP A 1 90 ? 9.832 3.536 -19.222 1.00 89.31 90 ASP A C 1
ATOM 667 O O . ASP A 1 90 ? 10.292 2.450 -18.868 1.00 89.31 90 ASP A O 1
ATOM 671 N N . LEU A 1 91 ? 8.577 3.890 -18.927 1.00 89.31 91 LEU A N 1
ATOM 672 C CA . LEU A 1 91 ? 7.683 3.109 -18.066 1.00 89.31 91 LEU A CA 1
ATOM 673 C C . LEU A 1 91 ? 6.393 2.693 -18.776 1.00 89.31 91 LEU A C 1
ATOM 675 O O . LEU A 1 91 ? 5.887 1.608 -18.480 1.00 89.31 91 LEU A O 1
ATOM 679 N N . GLU A 1 92 ? 5.890 3.499 -19.714 1.00 91.44 92 GLU A N 1
ATOM 680 C CA . GLU A 1 92 ? 4.575 3.317 -20.348 1.00 91.44 92 GLU A CA 1
ATOM 681 C C . GLU A 1 92 ? 4.373 1.914 -20.949 1.00 91.44 92 GLU A C 1
ATOM 683 O O . GLU A 1 92 ? 3.336 1.288 -20.729 1.00 91.44 92 GLU A O 1
ATOM 688 N N . ASP A 1 93 ? 5.399 1.360 -21.602 1.00 89.94 93 ASP A N 1
ATOM 689 C CA . ASP A 1 93 ? 5.336 0.042 -22.249 1.00 89.94 93 ASP A CA 1
ATOM 690 C C . ASP A 1 93 ? 5.329 -1.132 -21.251 1.00 89.94 93 ASP A C 1
ATOM 692 O O . ASP A 1 93 ? 4.923 -2.255 -21.577 1.00 89.94 93 ASP A O 1
ATOM 696 N N . THR A 1 94 ? 5.802 -0.898 -20.025 1.00 88.94 94 THR A N 1
ATOM 697 C CA . THR A 1 94 ? 5.964 -1.939 -18.994 1.00 88.94 94 THR A CA 1
ATOM 698 C C . THR A 1 94 ? 4.916 -1.857 -17.888 1.00 88.94 94 THR A C 1
ATOM 700 O O . THR A 1 94 ? 4.659 -2.858 -17.206 1.00 88.94 94 THR A O 1
ATOM 703 N N . LEU A 1 95 ? 4.264 -0.703 -17.736 1.00 91.62 95 LEU A N 1
ATOM 704 C CA . LEU A 1 95 ? 3.241 -0.473 -16.731 1.00 91.62 95 LEU A CA 1
ATOM 705 C C . LEU A 1 95 ? 1.974 -1.278 -17.049 1.00 91.62 95 LEU A C 1
ATOM 707 O O . LEU A 1 95 ? 1.367 -1.157 -18.109 1.00 91.62 95 LEU A O 1
ATOM 711 N N . ARG A 1 96 ? 1.557 -2.128 -16.105 1.00 92.69 96 ARG A N 1
ATOM 712 C CA . ARG A 1 96 ? 0.355 -2.969 -16.260 1.00 92.69 96 ARG A CA 1
ATOM 713 C C . ARG A 1 96 ? -0.893 -2.348 -15.655 1.00 92.69 96 ARG A C 1
ATOM 715 O O . ARG A 1 96 ? -1.978 -2.514 -16.201 1.00 92.69 96 ARG A O 1
ATOM 722 N N . ALA A 1 97 ? -0.738 -1.668 -14.527 1.00 92.00 97 ALA A N 1
ATOM 723 C CA . ALA A 1 97 ? -1.808 -0.974 -13.834 1.00 92.00 97 ALA A CA 1
ATOM 724 C C . ALA A 1 97 ? -1.210 0.130 -12.958 1.00 92.00 97 ALA A C 1
ATOM 726 O O . ALA A 1 97 ? -0.147 -0.063 -12.372 1.00 92.00 97 ALA A O 1
ATOM 727 N N . ASN A 1 98 ? -1.921 1.251 -12.852 1.00 90.31 98 ASN A N 1
ATOM 728 C CA . ASN A 1 98 ? -1.654 2.299 -11.875 1.00 90.31 98 ASN A CA 1
ATOM 729 C C . ASN A 1 98 ? -2.878 2.383 -10.961 1.00 90.31 98 ASN A C 1
ATOM 731 O O . ASN A 1 98 ? -3.946 2.818 -11.393 1.00 90.31 98 ASN A O 1
ATOM 735 N N . LEU A 1 99 ? -2.751 1.837 -9.755 1.00 88.31 99 LEU A N 1
ATOM 736 C CA . LEU A 1 99 ? -3.857 1.676 -8.819 1.00 88.31 99 LEU A CA 1
ATOM 737 C C . LEU A 1 99 ? -3.673 2.635 -7.653 1.00 88.31 99 LEU A C 1
ATOM 739 O O . LEU A 1 99 ? -2.576 2.761 -7.118 1.00 88.31 99 LEU A O 1
ATOM 743 N N . GLN A 1 100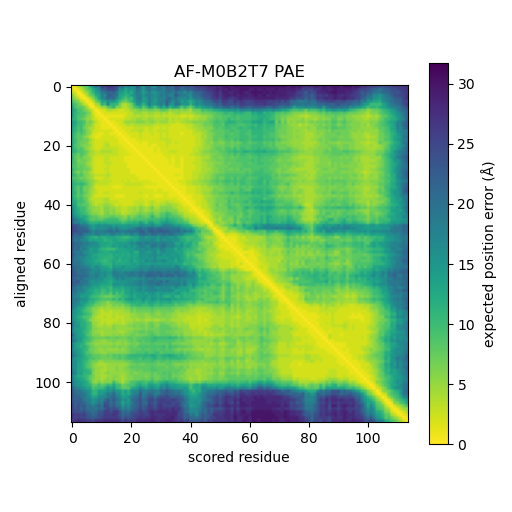 ? -4.771 3.249 -7.229 1.00 83.62 100 GLN A N 1
ATOM 744 C CA . GLN A 1 100 ? -4.817 4.095 -6.048 1.00 83.62 100 GLN A CA 1
ATOM 745 C C . GLN A 1 100 ? -5.768 3.475 -5.030 1.00 83.62 100 GLN A C 1
ATOM 747 O O . GLN A 1 100 ? -6.865 3.031 -5.379 1.00 83.62 100 GLN A O 1
ATOM 752 N N . TYR A 1 101 ? -5.350 3.451 -3.768 1.00 73.56 101 TYR A N 1
ATOM 753 C CA . TYR A 1 101 ? -6.238 3.063 -2.683 1.00 73.56 101 TYR A CA 1
ATOM 754 C C . TYR A 1 101 ? -7.233 4.198 -2.408 1.00 73.56 101 TYR A C 1
ATOM 756 O O . TYR A 1 101 ? -6.838 5.355 -2.278 1.00 73.56 101 TYR A O 1
ATOM 764 N N . VAL A 1 102 ? -8.522 3.877 -2.315 1.00 67.56 102 VAL A N 1
ATOM 765 C CA . VAL A 1 102 ? -9.599 4.844 -2.049 1.00 67.56 102 VAL A CA 1
ATOM 766 C C . VAL A 1 102 ? -10.272 4.472 -0.728 1.00 67.56 102 VAL A C 1
ATOM 768 O O . VAL A 1 102 ? -10.535 3.297 -0.487 1.00 67.56 102 VAL A O 1
ATOM 771 N N . GLY A 1 103 ? -10.582 5.461 0.118 1.00 54.88 103 GLY A N 1
ATOM 772 C CA . GLY A 1 103 ? -11.422 5.257 1.307 1.00 54.88 103 GLY A CA 1
ATOM 773 C C . GLY A 1 103 ? -10.692 4.860 2.596 1.00 54.88 103 GLY A C 1
ATOM 774 O O . GLY A 1 103 ? -11.274 4.157 3.422 1.00 54.88 103 GLY A O 1
ATOM 775 N N . ILE A 1 104 ? -9.445 5.301 2.797 1.00 56.12 104 ILE A N 1
ATOM 776 C CA . ILE A 1 104 ? -8.833 5.264 4.135 1.00 56.12 104 ILE A CA 1
ATOM 777 C C . ILE A 1 104 ? -9.356 6.471 4.930 1.00 56.12 104 ILE A C 1
ATOM 779 O O . ILE A 1 104 ? -9.199 7.600 4.464 1.00 56.12 104 ILE A O 1
ATOM 783 N N . PRO A 1 105 ? -9.970 6.261 6.107 1.00 48.19 105 PRO A N 1
ATOM 784 C CA . PRO A 1 105 ? -10.324 7.344 7.015 1.00 48.19 105 PRO A CA 1
ATOM 785 C C . PRO A 1 105 ? -9.042 8.053 7.474 1.00 48.19 105 PRO A C 1
ATOM 787 O O . PRO A 1 105 ? -8.213 7.462 8.163 1.00 48.19 105 PRO A O 1
ATOM 790 N N . ALA A 1 106 ? -8.868 9.289 7.003 1.00 49.94 106 ALA A N 1
ATOM 791 C CA . ALA A 1 106 ? -7.782 10.216 7.316 1.00 49.94 106 ALA A CA 1
ATOM 792 C C . ALA A 1 106 ? -6.351 9.639 7.222 1.00 49.94 106 ALA A C 1
ATOM 794 O O . ALA A 1 106 ? -5.643 9.496 8.217 1.00 49.94 106 ALA A O 1
ATOM 795 N N . VAL A 1 107 ? -5.871 9.442 5.992 1.00 45.97 107 VAL A N 1
ATOM 796 C CA . VAL A 1 107 ? -4.609 10.107 5.625 1.00 45.97 107 VAL A CA 1
ATOM 797 C C . VAL A 1 107 ? -5.064 11.448 5.067 1.00 45.97 107 VAL A C 1
ATOM 799 O O . VAL A 1 107 ? -5.810 11.478 4.095 1.00 45.97 107 VAL A O 1
ATOM 802 N N . THR A 1 108 ? -4.783 12.532 5.779 1.00 41.03 108 THR A N 1
ATOM 803 C CA . THR A 1 108 ? -5.297 13.867 5.458 1.00 41.03 108 THR A CA 1
ATOM 804 C C . THR A 1 108 ? -4.986 14.249 4.011 1.00 41.03 108 THR A C 1
ATOM 806 O O . THR A 1 108 ? -3.851 14.091 3.574 1.00 41.03 108 THR A O 1
ATOM 809 N N . ASP A 1 109 ? -5.967 14.827 3.314 1.00 42.16 109 ASP A N 1
ATOM 810 C CA . ASP A 1 109 ? -5.833 15.451 1.987 1.00 42.16 109 ASP A CA 1
ATOM 811 C C . ASP A 1 109 ? -4.891 16.674 1.968 1.00 42.16 109 ASP A C 1
ATOM 813 O O . ASP A 1 109 ? -4.833 17.372 0.960 1.00 42.16 109 ASP A O 1
ATOM 817 N N . ASP A 1 110 ? -4.170 16.972 3.056 1.00 36.22 110 ASP A N 1
ATOM 818 C CA . ASP A 1 110 ? -3.158 18.022 3.053 1.00 36.22 110 ASP A CA 1
ATOM 819 C C . ASP A 1 110 ? -1.892 17.481 2.380 1.00 36.22 110 ASP A C 1
ATOM 821 O O . ASP A 1 110 ? -1.176 16.660 2.962 1.00 36.22 110 ASP A O 1
ATOM 825 N N . PRO A 1 111 ? -1.582 17.914 1.148 1.00 35.94 111 PRO A N 1
ATOM 826 C CA . PRO A 1 111 ? -0.305 17.581 0.560 1.00 35.94 111 PRO A CA 1
ATOM 827 C C . PRO A 1 111 ? 0.819 18.183 1.409 1.00 35.94 111 PRO A C 1
ATOM 829 O O . PRO A 1 111 ? 0.830 19.380 1.706 1.00 35.94 111 PRO A O 1
ATOM 832 N N . LEU A 1 112 ? 1.801 17.351 1.752 1.00 32.91 112 LEU A N 1
ATOM 833 C CA . LEU A 1 112 ? 3.090 17.776 2.290 1.00 32.91 112 LEU A CA 1
ATOM 834 C C . LEU A 1 112 ? 3.885 18.489 1.183 1.00 32.91 112 LEU A C 1
ATOM 836 O O . LEU A 1 112 ? 4.844 17.947 0.641 1.00 32.91 112 LEU A O 1
ATOM 840 N N . TRP A 1 113 ? 3.459 19.696 0.809 1.00 34.97 113 TRP A N 1
ATOM 841 C CA . TRP A 1 113 ? 4.266 20.609 0.008 1.00 34.97 113 TRP A CA 1
ATOM 842 C C . TRP A 1 113 ? 5.154 21.430 0.945 1.00 34.97 113 TRP A C 1
ATOM 844 O O . TRP A 1 113 ? 4.668 22.265 1.712 1.00 34.97 113 TRP A O 1
ATOM 854 N N . TRP A 1 114 ? 6.459 21.203 0.848 1.00 41.00 114 TRP A N 1
ATOM 855 C CA . TRP A 1 114 ? 7.472 22.244 1.002 1.00 41.00 114 TRP A CA 1
ATOM 856 C C . TRP A 1 114 ? 8.037 22.580 -0.379 1.00 41.00 114 TRP A C 1
ATOM 858 O O . TRP A 1 114 ? 8.020 21.687 -1.257 1.00 41.00 114 TRP A O 1
#

Secondary structure (DSSP, 8-state):
---GGGEEEE-SSSS-EEE---HHHHHHHHT-TT--------PPPP--SSHHHHTTHHHHHTTTT-SS----TT------SS---TT-TTTTTT----------TTS-S-----

Sequence (114 aa):
MLSLDALVGQFDVLPMAYAELTGPLIETVAGWSEVRYVSANYELEYHNDDARADTRAGTVQAGTGLDTAYTGSNAHTVVIDSGIDGAHPDLEDTLRANLQYVGIPAVTDDPLWW

Mean predicted aligned error: 10.05 Å

pLDDT: mean 78.28, std 16.76, range [32.91, 97.12]

Organism: NCBI:txid1227491

Foldseek 3Di:
DPPPVQWQADDPPDRDTDGDDDPVVQVVQCPDPPDPDDDDDDDDDDDPDCCCVVVVVVCLCVCPPPPDRDPCPVHDDDDDDPWDPCPPPVRVVPDDDTDDDPRDDDPDPDDPDD

InterPro domains:
  IPR023827 Peptidase S8, subtilisin, Asp-active site [PS00136] (77-88)
  IPR036852 Peptidase S8/S53 domain superfamily [G3DSA:3.40.50.200] (37-113)
  IPR036852 Peptidase S8/S53 domain superfamily [SSF52743] (32-100)

Solvent-accessible surface area (backbone atoms onl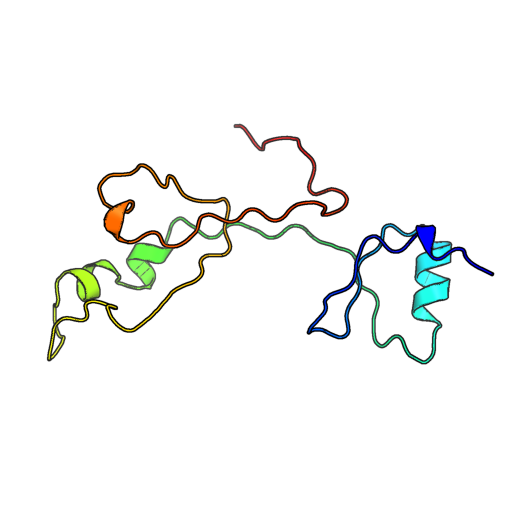y — not comparable to full-atom values): 8270 Å² total; per-residue (Å²): 130,83,70,71,86,44,58,72,46,68,49,97,86,48,104,50,70,48,58,74,68,56,72,74,52,47,56,54,52,58,66,37,92,87,46,89,79,80,78,81,89,76,89,81,84,88,82,70,89,56,52,59,69,77,67,39,48,64,42,61,75,69,35,62,96,46,100,62,76,81,80,58,86,92,62,86,87,86,82,94,71,99,73,78,73,62,81,38,85,93,36,42,90,75,62,86,77,88,84,78,93,80,83,69,88,75,73,68,90,68,76,91,76,129